Protein AF-A0AAF0Q577-F1 (afdb_monomer)

Foldseek 3Di:
DDDFQLNVLVVVLVPDDDPRVVVVVVVVVPDDPPDDGDGNVNSCVVSCVPPPNPVNVVVVVVVVVPDDDPDPPPDDDDDDDDDDPCPPPDPDPPCPDPPPPPDPDDDDDDDDDDDDDDDDDD

Sequence (122 aa):
MGVTSIEKAELAAYQLKDVAQIWYTLWKSNRPVGEGPIEWGLFNEAFLGRYFPREKRECKVEEFINLRQGSKCSGMTPGTTLRVPEEDPNPWPNKLPRQLEVVHGGSGSASRRHRGLYCLKI

Secondary structure (DSSP, 8-state):
-PPPHHHHHHHHHHH--HHHHHHHHHHHHTSPTT-----HHHHHHHHHHHHS-HHHHHHHHHHHHH----------------------S-SS------------------------------

Organism: Solanum verrucosum (NCBI:txid315347)

InterPro domains:
  IPR005162 Retrotransposon-derived protein PEG10, N-terminal capsid-like domain [PF03732] (11-72)

Radius of gyration: 25.46 Å; Cα contacts (8 Å, |Δi|>4): 25; chains: 1; bounding box: 50×57×68 Å

pLDDT: mean 70.98, std 23.44, range [32.34, 96.19]

Mean predicted aligned error: 17.96 Å

Solvent-accessible surface area (backbone atoms only — not comparable to full-atom values): 8471 Å² total; per-residue (Å²): 139,81,85,50,51,44,56,51,29,51,55,54,56,70,70,43,55,71,72,55,35,56,48,49,55,53,57,59,66,70,50,63,92,83,66,73,82,62,36,33,66,63,48,47,54,57,50,34,60,72,78,48,39,66,69,62,49,50,54,50,50,54,52,57,73,68,56,74,80,75,78,83,71,88,78,80,85,88,91,79,89,75,86,70,83,85,68,80,92,60,98,60,86,88,66,73,81,90,76,80,77,84,78,89,77,82,90,81,93,80,81,89,80,94,81,82,83,85,83,86,81,132

Structure (mmCIF, N/CA/C/O backbone):
data_AF-A0AAF0Q577-F1
#
_entry.id   AF-A0AAF0Q577-F1
#
loop_
_atom_site.group_PDB
_atom_site.id
_atom_site.type_symbol
_atom_site.label_atom_id
_atom_site.label_alt_id
_atom_site.label_comp_id
_atom_site.label_asym_id
_atom_site.label_entity_id
_atom_site.label_seq_id
_atom_site.pdbx_PDB_ins_code
_atom_site.Cartn_x
_atom_site.Cartn_y
_atom_site.Cartn_z
_atom_site.occupancy
_atom_site.B_iso_or_equiv
_atom_site.auth_seq_id
_atom_site.auth_comp_id
_atom_site.auth_asym_id
_atom_site.auth_atom_id
_atom_site.pdbx_PDB_model_num
ATOM 1 N N . MET A 1 1 ? 24.695 -4.016 6.760 1.00 61.31 1 MET A N 1
ATOM 2 C CA . MET A 1 1 ? 24.019 -4.054 5.446 1.00 61.31 1 MET A CA 1
ATOM 3 C C . MET A 1 1 ? 22.535 -3.849 5.700 1.00 61.31 1 MET A C 1
ATOM 5 O O . MET A 1 1 ? 21.970 -4.628 6.455 1.00 61.31 1 MET A O 1
ATOM 9 N N . GLY A 1 2 ? 21.953 -2.744 5.227 1.00 84.00 2 GLY A N 1
ATOM 10 C CA . GLY A 1 2 ? 20.539 -2.409 5.445 1.00 84.00 2 GLY A CA 1
ATOM 11 C C . GLY A 1 2 ? 19.684 -2.777 4.233 1.00 84.00 2 GLY A C 1
ATOM 12 O O . GLY A 1 2 ? 20.202 -2.826 3.124 1.00 84.00 2 GLY A O 1
ATOM 13 N N . VAL A 1 3 ? 18.393 -3.017 4.457 1.00 88.25 3 VAL A N 1
ATOM 14 C CA . VAL A 1 3 ? 17.416 -3.291 3.391 1.00 88.25 3 VAL A CA 1
ATOM 15 C C . VAL A 1 3 ? 17.169 -2.018 2.575 1.00 88.25 3 VAL A C 1
ATOM 17 O O . VAL A 1 3 ? 16.893 -0.955 3.149 1.00 88.25 3 VAL A O 1
ATOM 20 N N . THR A 1 4 ? 17.254 -2.125 1.252 1.00 95.25 4 THR A N 1
ATOM 21 C CA . THR A 1 4 ? 17.011 -1.038 0.292 1.00 95.25 4 THR A CA 1
ATOM 22 C C . THR A 1 4 ? 15.535 -0.616 0.262 1.00 95.25 4 THR A C 1
ATOM 24 O O . THR A 1 4 ? 14.649 -1.318 0.751 1.00 95.25 4 THR A O 1
ATOM 27 N N . SER A 1 5 ? 15.236 0.563 -0.296 1.00 94.19 5 SER A N 1
ATOM 28 C CA . SER A 1 5 ? 13.850 1.041 -0.448 1.00 94.19 5 SER A CA 1
ATOM 29 C C . SER A 1 5 ? 13.003 0.100 -1.311 1.00 94.19 5 SER A C 1
ATOM 31 O O . SER A 1 5 ? 11.820 -0.078 -1.033 1.00 94.19 5 SER A O 1
ATOM 33 N N . ILE A 1 6 ? 13.604 -0.516 -2.326 1.00 94.88 6 ILE A N 1
ATOM 34 C CA . ILE A 1 6 ? 12.935 -1.445 -3.239 1.00 94.88 6 ILE A CA 1
ATOM 35 C C . ILE A 1 6 ? 12.600 -2.745 -2.506 1.00 94.88 6 ILE A C 1
ATOM 37 O O . ILE A 1 6 ? 11.437 -3.139 -2.455 1.00 94.88 6 ILE A O 1
ATOM 41 N N . GLU A 1 7 ? 13.584 -3.353 -1.839 1.00 95.19 7 GLU A N 1
ATOM 42 C CA . GLU A 1 7 ? 13.381 -4.593 -1.078 1.00 95.19 7 GLU A CA 1
ATOM 43 C C . GLU A 1 7 ? 12.312 -4.422 0.016 1.00 95.19 7 GLU A C 1
ATOM 45 O O . GLU A 1 7 ? 11.503 -5.318 0.242 1.00 95.19 7 GLU A O 1
ATOM 50 N N . LYS A 1 8 ? 12.235 -3.252 0.670 1.00 95.50 8 LYS A N 1
ATOM 51 C CA . LYS A 1 8 ? 11.157 -2.956 1.635 1.00 95.50 8 LYS A CA 1
ATOM 52 C C . LYS A 1 8 ? 9.771 -2.999 0.991 1.00 95.50 8 LYS A C 1
ATOM 54 O O . LYS A 1 8 ? 8.848 -3.560 1.581 1.00 95.50 8 LYS A O 1
ATOM 59 N N . ALA A 1 9 ? 9.618 -2.406 -0.192 1.00 94.56 9 ALA A N 1
ATOM 60 C CA . ALA A 1 9 ? 8.350 -2.409 -0.914 1.00 94.56 9 ALA A CA 1
ATOM 61 C C . ALA A 1 9 ? 7.963 -3.821 -1.372 1.00 94.56 9 ALA A C 1
ATOM 63 O O . ALA A 1 9 ? 6.802 -4.207 -1.250 1.00 94.56 9 ALA A O 1
ATOM 64 N N . GLU A 1 10 ? 8.928 -4.610 -1.844 1.00 94.44 10 GLU A N 1
ATOM 65 C CA . GLU A 1 10 ? 8.707 -6.000 -2.251 1.00 94.44 10 GLU A CA 1
ATOM 66 C C . GLU A 1 10 ? 8.298 -6.888 -1.073 1.00 94.44 10 GLU A C 1
ATOM 68 O O . GLU A 1 10 ? 7.319 -7.629 -1.169 1.00 94.44 10 GLU A O 1
ATOM 73 N N . LEU A 1 11 ? 8.983 -6.762 0.067 1.00 94.69 11 LEU A N 1
ATOM 74 C CA . LEU A 1 11 ? 8.634 -7.487 1.289 1.00 94.69 11 LEU A CA 1
ATOM 75 C C . LEU A 1 11 ? 7.233 -7.119 1.785 1.00 94.69 11 LEU A C 1
ATOM 77 O O . LEU A 1 11 ? 6.467 -7.997 2.173 1.00 94.69 11 LEU A O 1
ATOM 81 N N . ALA A 1 12 ? 6.862 -5.838 1.751 1.00 94.81 12 ALA A N 1
ATOM 82 C CA . ALA A 1 12 ? 5.518 -5.421 2.134 1.00 94.81 12 ALA A CA 1
ATOM 83 C C . ALA A 1 12 ? 4.454 -5.954 1.168 1.00 94.81 12 ALA A C 1
ATOM 85 O O . ALA A 1 12 ? 3.416 -6.437 1.619 1.00 94.81 12 ALA A O 1
ATOM 86 N N . ALA A 1 13 ? 4.726 -5.928 -0.139 1.00 94.12 13 ALA A N 1
ATOM 87 C CA . ALA A 1 13 ? 3.845 -6.495 -1.153 1.00 94.12 13 ALA A CA 1
ATOM 88 C C . ALA A 1 13 ? 3.640 -8.007 -0.966 1.00 94.12 13 ALA A C 1
ATOM 90 O O . ALA A 1 13 ? 2.519 -8.487 -1.117 1.00 94.12 13 ALA A O 1
ATOM 91 N N . TYR A 1 14 ? 4.688 -8.741 -0.577 1.00 94.62 14 TYR A N 1
ATOM 92 C CA . TYR A 1 14 ? 4.614 -10.176 -0.284 1.00 94.62 14 TYR A CA 1
ATOM 93 C C . TYR A 1 14 ? 3.680 -10.503 0.892 1.00 94.62 14 TYR A C 1
ATOM 95 O O . TYR A 1 14 ? 3.050 -11.557 0.920 1.00 94.62 14 TYR A O 1
ATOM 103 N N . GLN A 1 15 ? 3.557 -9.589 1.857 1.00 95.38 15 GLN A N 1
ATOM 104 C CA . GLN A 1 15 ? 2.698 -9.768 3.029 1.00 95.38 15 GLN A CA 1
ATOM 105 C C . GLN A 1 15 ? 1.224 -9.422 2.763 1.00 95.38 15 GLN A C 1
ATOM 107 O O . GLN A 1 15 ? 0.373 -9.728 3.604 1.00 95.38 15 GLN A O 1
ATOM 112 N N . LEU A 1 16 ? 0.900 -8.784 1.631 1.00 95.06 16 LEU A N 1
ATOM 113 C CA . LEU A 1 16 ? -0.478 -8.436 1.284 1.00 95.06 16 LEU A CA 1
ATOM 114 C C . LEU A 1 16 ? -1.296 -9.694 0.984 1.00 95.06 16 LEU A C 1
ATOM 116 O O . LEU A 1 16 ? -0.832 -10.620 0.323 1.00 95.06 16 LEU A O 1
ATOM 120 N N . LYS A 1 17 ? -2.548 -9.699 1.445 1.00 94.06 17 LYS A N 1
ATOM 121 C CA . LYS A 1 17 ? -3.507 -10.789 1.233 1.00 94.06 17 LYS A CA 1
ATOM 122 C C . LYS A 1 17 ? -4.845 -10.244 0.751 1.00 94.06 17 LYS A C 1
ATOM 124 O O . LYS A 1 17 ? -5.137 -9.055 0.916 1.00 94.06 17 LYS A O 1
ATOM 129 N N . ASP A 1 18 ? -5.644 -11.123 0.156 1.00 95.50 18 ASP A N 1
ATOM 130 C CA . ASP A 1 18 ? -7.026 -10.864 -0.247 1.00 95.50 18 ASP A CA 1
ATOM 131 C C . ASP A 1 18 ? -7.162 -9.587 -1.101 1.00 95.50 18 ASP A C 1
ATOM 133 O O . ASP A 1 18 ? -6.466 -9.399 -2.102 1.00 95.50 18 ASP A O 1
ATOM 137 N N . VAL A 1 19 ? -8.042 -8.671 -0.689 1.00 94.38 19 VAL A N 1
ATOM 138 C CA . VAL A 1 19 ? -8.335 -7.412 -1.387 1.00 94.38 19 VAL A CA 1
ATOM 139 C C . VAL A 1 19 ? -7.087 -6.539 -1.549 1.00 94.38 19 VAL A C 1
ATOM 141 O O . VAL A 1 19 ? -6.941 -5.863 -2.569 1.00 94.38 19 VAL A O 1
ATOM 144 N N . ALA A 1 20 ? -6.161 -6.573 -0.586 1.00 94.06 20 ALA A N 1
ATOM 145 C CA . ALA A 1 20 ? -4.944 -5.773 -0.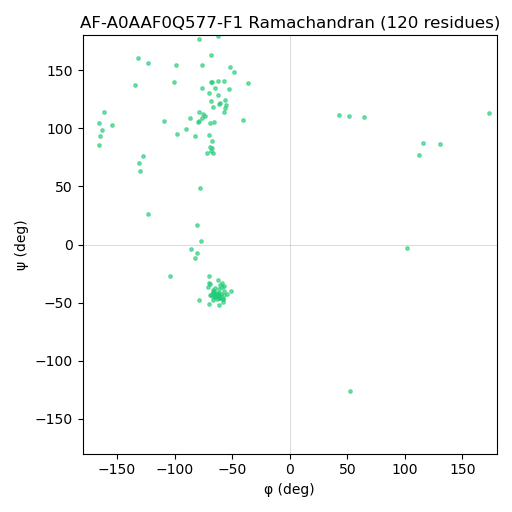650 1.00 94.06 20 ALA A CA 1
ATOM 146 C C . ALA A 1 20 ? -3.968 -6.285 -1.713 1.00 94.06 20 ALA A C 1
ATOM 148 O O . ALA A 1 20 ? -3.354 -5.482 -2.415 1.00 94.06 20 ALA A O 1
ATOM 149 N N . GLN A 1 21 ? -3.880 -7.604 -1.884 1.00 95.12 21 GLN A N 1
ATOM 150 C CA . GLN A 1 21 ? -3.070 -8.206 -2.938 1.00 95.12 21 GLN A CA 1
ATOM 151 C C . GLN A 1 21 ? -3.644 -7.884 -4.324 1.00 95.12 21 GLN A C 1
ATOM 153 O O . GLN A 1 21 ? -2.905 -7.441 -5.201 1.00 95.12 21 GLN A O 1
ATOM 158 N N . ILE A 1 22 ? -4.966 -8.019 -4.500 1.00 95.56 22 ILE A N 1
ATOM 159 C CA . ILE A 1 22 ? -5.658 -7.684 -5.760 1.00 95.56 22 ILE A CA 1
ATOM 160 C C . ILE A 1 22 ? -5.421 -6.216 -6.131 1.00 95.56 22 ILE A C 1
ATOM 162 O O . ILE A 1 22 ? -5.071 -5.903 -7.270 1.00 95.56 22 ILE A O 1
ATOM 166 N N . TRP A 1 23 ? -5.574 -5.312 -5.159 1.00 96.19 23 TRP A N 1
ATOM 167 C CA . TRP A 1 23 ? -5.294 -3.893 -5.353 1.00 96.19 23 TRP A CA 1
ATOM 168 C C . TRP A 1 23 ? -3.848 -3.651 -5.790 1.00 96.19 23 TRP A C 1
ATOM 170 O O . TRP A 1 23 ? -3.633 -2.910 -6.744 1.00 96.19 23 TRP A O 1
ATOM 180 N N . TYR A 1 24 ? -2.867 -4.277 -5.133 1.00 94.94 24 TYR A N 1
ATOM 181 C CA . TYR A 1 24 ? -1.457 -4.077 -5.463 1.00 94.94 24 TYR A CA 1
ATOM 182 C C . TYR A 1 24 ? -1.131 -4.539 -6.886 1.00 94.94 24 TYR A C 1
ATOM 184 O O . TYR A 1 24 ? -0.443 -3.823 -7.611 1.00 94.94 24 TYR A O 1
ATOM 192 N N . THR A 1 25 ? -1.662 -5.686 -7.320 1.00 94.06 25 THR A N 1
ATOM 193 C CA . THR A 1 25 ? -1.478 -6.178 -8.693 1.00 94.06 25 THR A CA 1
ATOM 194 C C . THR A 1 25 ? -2.039 -5.198 -9.722 1.00 94.06 25 THR A C 1
ATOM 196 O O . THR A 1 25 ? -1.342 -4.878 -10.683 1.00 94.06 25 THR A O 1
ATOM 199 N N . LEU A 1 26 ? -3.251 -4.674 -9.498 1.00 95.00 26 LEU A N 1
ATOM 200 C CA . LEU A 1 26 ? -3.882 -3.699 -10.393 1.00 95.00 26 LEU A CA 1
ATOM 201 C C . LEU A 1 26 ? -3.156 -2.346 -10.385 1.00 95.00 26 LEU A C 1
ATOM 203 O O . LEU A 1 26 ? -2.932 -1.732 -11.425 1.00 95.00 26 LEU A O 1
ATOM 207 N N . TRP A 1 27 ? -2.770 -1.866 -9.205 1.00 94.56 27 TRP A N 1
ATOM 208 C CA . TRP A 1 27 ? -2.028 -0.619 -9.065 1.00 94.56 27 TRP A CA 1
ATOM 209 C C . TRP A 1 27 ? -0.668 -0.704 -9.766 1.00 94.56 27 TRP A C 1
ATOM 211 O O . TRP A 1 27 ? -0.303 0.209 -10.503 1.00 94.56 27 TRP A O 1
ATOM 221 N N . LYS A 1 28 ? 0.040 -1.833 -9.622 1.00 91.88 28 LYS A N 1
ATOM 222 C CA . LYS A 1 28 ? 1.309 -2.100 -10.309 1.00 91.88 28 LYS A CA 1
ATOM 223 C C . LYS A 1 28 ? 1.138 -2.220 -11.825 1.00 91.88 28 LYS A C 1
ATOM 225 O O . LYS A 1 28 ? 1.987 -1.707 -12.546 1.00 91.88 28 LYS A O 1
ATOM 230 N N . SER A 1 29 ? 0.069 -2.855 -12.316 1.00 91.69 29 SER A N 1
ATOM 231 C CA . SER A 1 29 ? -0.184 -2.994 -13.761 1.00 91.69 29 SER A CA 1
ATOM 232 C C . SER A 1 29 ? -0.574 -1.684 -14.441 1.00 91.69 29 SER A C 1
ATOM 234 O O . SER A 1 29 ? -0.338 -1.526 -15.632 1.00 91.69 29 SER A O 1
ATOM 236 N N . ASN A 1 30 ? -1.170 -0.752 -13.696 1.00 92.69 30 ASN A N 1
ATOM 237 C CA . ASN A 1 30 ? -1.575 0.553 -14.217 1.00 92.69 30 ASN A CA 1
ATOM 238 C C . ASN A 1 30 ? -0.416 1.558 -14.296 1.00 92.69 30 ASN A C 1
ATOM 240 O O . ASN A 1 30 ? -0.605 2.652 -14.831 1.00 92.69 30 ASN A O 1
ATOM 244 N N . ARG A 1 31 ? 0.768 1.225 -13.761 1.00 91.69 31 ARG A N 1
ATOM 245 C CA . ARG A 1 31 ? 1.950 2.082 -13.902 1.00 91.69 31 ARG A CA 1
ATOM 246 C C . ARG A 1 31 ? 2.404 2.107 -15.369 1.00 91.69 31 ARG A C 1
ATOM 248 O O . ARG A 1 31 ? 2.374 1.065 -16.027 1.00 91.69 31 ARG A O 1
ATOM 255 N N . PRO A 1 32 ? 2.822 3.270 -15.896 1.00 88.88 32 PRO A N 1
ATOM 256 C CA . PRO A 1 32 ? 3.303 3.380 -17.266 1.00 88.88 32 PRO A CA 1
ATOM 257 C C . PRO A 1 32 ? 4.485 2.437 -17.522 1.00 88.88 32 PRO A C 1
ATOM 259 O O . PRO A 1 32 ? 5.376 2.265 -16.687 1.00 88.88 32 PRO A O 1
ATOM 262 N N . VAL A 1 33 ? 4.493 1.826 -18.708 1.00 82.50 33 VAL A N 1
ATOM 263 C CA . VAL 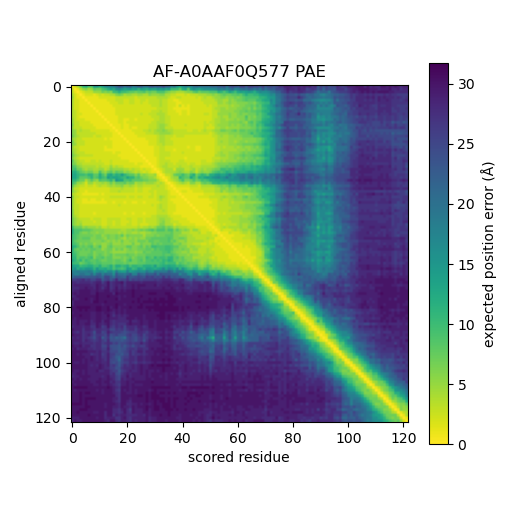A 1 33 ? 5.572 0.934 -19.142 1.00 82.50 33 VAL A CA 1
ATOM 264 C C . VAL A 1 33 ? 6.882 1.722 -19.169 1.00 82.50 33 VAL A C 1
ATOM 266 O O . VAL A 1 33 ? 6.987 2.726 -19.868 1.00 82.50 33 VAL A O 1
ATOM 269 N N . GLY A 1 34 ? 7.875 1.268 -18.404 1.00 79.50 34 GLY A N 1
ATOM 270 C CA . GLY A 1 34 ? 9.178 1.930 -18.281 1.00 79.50 34 GLY A CA 1
ATOM 271 C C . GLY A 1 34 ? 9.366 2.749 -17.002 1.00 79.50 34 GLY A C 1
ATOM 272 O O . GLY A 1 34 ? 10.466 3.247 -16.776 1.00 79.50 34 GLY A O 1
ATOM 273 N N . GLU A 1 35 ? 8.354 2.858 -16.133 1.00 80.00 35 GLU A N 1
ATOM 274 C CA . GLU A 1 35 ? 8.591 3.353 -14.776 1.00 80.00 35 GLU A CA 1
ATOM 275 C C . GLU A 1 35 ? 9.488 2.381 -14.000 1.00 80.00 35 GLU A C 1
ATOM 277 O O . GLU A 1 35 ? 9.295 1.162 -14.031 1.00 80.00 35 GLU A O 1
ATOM 282 N N . GLY A 1 36 ? 10.481 2.935 -13.302 1.00 87.12 36 GLY A N 1
ATOM 283 C CA . GLY A 1 36 ? 11.439 2.164 -12.516 1.00 87.12 36 GLY A CA 1
ATOM 284 C C . GLY A 1 36 ? 10.801 1.365 -11.367 1.00 87.12 36 GLY A C 1
ATOM 285 O O . GLY A 1 36 ? 9.582 1.419 -11.144 1.00 87.12 36 GLY A O 1
ATOM 286 N N . PRO A 1 37 ? 11.625 0.621 -10.605 1.00 91.25 37 PRO A N 1
ATOM 287 C CA . PRO A 1 37 ? 11.166 -0.188 -9.480 1.00 91.25 37 PRO A CA 1
ATOM 288 C C . PRO A 1 37 ? 10.303 0.602 -8.491 1.00 91.25 37 PRO A C 1
ATOM 290 O O . PRO A 1 37 ? 10.429 1.818 -8.349 1.00 91.25 37 PRO A O 1
ATOM 293 N N . ILE A 1 38 ? 9.410 -0.097 -7.792 1.00 94.31 38 ILE A N 1
ATOM 294 C CA . ILE A 1 38 ? 8.567 0.534 -6.776 1.00 94.31 38 ILE A CA 1
ATOM 295 C C . ILE A 1 38 ? 9.426 0.767 -5.537 1.00 94.31 38 ILE A C 1
ATOM 297 O O . ILE A 1 38 ? 9.777 -0.174 -4.829 1.00 94.31 38 ILE A O 1
ATOM 301 N N . GLU A 1 39 ? 9.744 2.024 -5.263 1.00 95.25 39 GLU A N 1
ATOM 302 C CA . GLU A 1 39 ? 10.379 2.397 -4.009 1.00 95.25 39 GLU A CA 1
ATOM 303 C C . GLU A 1 39 ? 9.377 2.397 -2.849 1.00 95.25 39 GLU A C 1
ATOM 305 O O . GLU A 1 39 ? 8.177 2.637 -3.015 1.00 95.25 39 GLU A O 1
ATOM 310 N N . TRP A 1 40 ? 9.896 2.194 -1.639 1.00 95.62 40 TRP A N 1
ATOM 311 C CA . TRP A 1 40 ? 9.122 2.207 -0.398 1.00 95.62 40 TRP A CA 1
ATOM 312 C C . TRP A 1 40 ? 8.236 3.445 -0.213 1.00 95.62 40 TRP A C 1
ATOM 314 O O . TRP A 1 40 ? 7.111 3.317 0.269 1.00 95.62 40 TRP A O 1
ATOM 324 N N . GLY A 1 41 ? 8.725 4.634 -0.585 1.00 94.19 41 GLY A N 1
ATOM 325 C CA . GLY A 1 41 ? 7.966 5.884 -0.466 1.00 94.19 41 GLY A CA 1
ATOM 326 C C . GLY A 1 41 ? 6.686 5.850 -1.300 1.00 94.19 41 GLY A C 1
ATOM 327 O O . GLY A 1 41 ? 5.594 6.010 -0.761 1.00 94.19 41 GLY A O 1
ATOM 328 N N . LEU A 1 42 ? 6.821 5.515 -2.585 1.00 94.62 42 LEU A N 1
ATOM 329 C CA . LEU A 1 42 ? 5.700 5.426 -3.518 1.00 94.62 42 LEU A CA 1
ATOM 330 C C . LEU A 1 42 ? 4.684 4.354 -3.100 1.00 94.62 42 LEU A C 1
ATOM 332 O O . LEU A 1 42 ? 3.476 4.592 -3.131 1.00 94.62 42 LEU A O 1
ATOM 336 N N . PHE A 1 43 ? 5.168 3.179 -2.681 1.00 94.81 43 PHE A N 1
ATOM 337 C CA . PHE A 1 43 ? 4.303 2.120 -2.159 1.00 94.81 43 PHE A CA 1
ATOM 338 C C . PHE A 1 43 ? 3.492 2.599 -0.949 1.00 94.81 43 PHE A C 1
ATOM 340 O O . PHE A 1 43 ? 2.275 2.419 -0.915 1.00 94.81 43 PHE A O 1
ATOM 347 N N . ASN A 1 44 ? 4.150 3.224 0.032 1.00 94.12 44 ASN A N 1
ATOM 348 C CA . ASN A 1 44 ? 3.484 3.696 1.243 1.00 94.12 44 ASN A CA 1
ATOM 349 C C . ASN A 1 44 ? 2.452 4.773 0.966 1.00 94.12 44 ASN A C 1
ATOM 351 O O . ASN A 1 44 ? 1.370 4.726 1.540 1.00 94.12 44 ASN A O 1
ATOM 355 N N . GLU A 1 45 ? 2.768 5.748 0.121 1.00 94.19 45 GLU A N 1
ATOM 356 C CA . GLU A 1 45 ? 1.829 6.819 -0.201 1.00 94.19 45 GLU A CA 1
ATOM 357 C C . GLU A 1 45 ? 0.566 6.262 -0.858 1.00 94.19 45 GLU A C 1
ATOM 359 O O . GLU A 1 45 ? -0.543 6.570 -0.416 1.00 94.19 45 GLU A O 1
ATOM 364 N N . ALA A 1 46 ? 0.719 5.366 -1.838 1.00 93.62 46 ALA A N 1
ATOM 365 C CA . ALA A 1 46 ? -0.409 4.722 -2.501 1.00 93.62 46 ALA A CA 1
ATOM 366 C C . ALA A 1 46 ? -1.218 3.830 -1.542 1.00 93.62 46 ALA A C 1
ATOM 368 O O . ALA A 1 46 ? -2.451 3.882 -1.526 1.00 93.62 46 ALA A O 1
ATOM 369 N N . PHE A 1 47 ? -0.538 3.031 -0.714 1.00 93.75 47 PHE A N 1
ATOM 370 C CA . PHE A 1 47 ? -1.181 2.130 0.241 1.00 93.75 47 PHE A CA 1
ATOM 371 C C . PHE A 1 47 ? -1.932 2.897 1.337 1.00 93.75 47 PHE A C 1
ATOM 373 O O . PHE A 1 47 ? -3.103 2.620 1.607 1.00 93.75 47 PHE A O 1
ATOM 380 N N . LEU A 1 48 ? -1.290 3.896 1.947 1.00 92.00 48 LEU A N 1
ATOM 381 C CA . LEU A 1 48 ? -1.899 4.716 2.992 1.00 92.00 48 LEU A CA 1
ATOM 382 C C . LEU A 1 48 ? -3.033 5.560 2.418 1.00 92.00 48 LEU A C 1
ATOM 384 O O . LEU A 1 48 ? -4.101 5.588 3.011 1.00 92.00 48 LEU A O 1
ATOM 388 N N . GLY A 1 49 ? -2.872 6.158 1.236 1.00 92.00 49 GLY A N 1
ATOM 389 C CA . GLY A 1 49 ? -3.960 6.881 0.576 1.00 92.00 49 GLY A CA 1
ATOM 390 C C . GLY A 1 49 ? -5.205 6.015 0.349 1.00 92.00 49 GLY A C 1
ATOM 391 O O . GLY A 1 49 ? -6.326 6.497 0.493 1.00 92.00 49 GLY A O 1
ATOM 392 N N . ARG A 1 50 ? -5.025 4.719 0.056 1.00 90.75 50 ARG A N 1
ATOM 393 C CA . ARG A 1 50 ? -6.132 3.784 -0.185 1.00 90.75 50 ARG A CA 1
ATOM 394 C C . ARG A 1 50 ? -6.810 3.283 1.092 1.00 90.75 50 ARG A C 1
ATOM 396 O O . ARG A 1 50 ? -8.037 3.242 1.136 1.00 90.75 50 ARG A O 1
ATOM 403 N N . TYR A 1 51 ? -6.035 2.848 2.087 1.00 88.75 51 TYR A N 1
ATOM 404 C CA . TYR A 1 51 ? -6.560 2.136 3.265 1.00 88.75 51 TYR A CA 1
ATOM 405 C C . TYR A 1 51 ? -6.622 2.995 4.528 1.00 88.75 51 TYR A C 1
ATOM 407 O O . TYR A 1 51 ? -7.474 2.773 5.389 1.00 88.75 51 TYR A O 1
ATOM 415 N N . PHE A 1 52 ? -5.754 4.000 4.626 1.00 87.88 52 PHE A N 1
ATOM 416 C CA . PHE A 1 52 ? -5.627 4.886 5.778 1.00 87.88 52 PHE A CA 1
ATOM 417 C C . PHE A 1 52 ? -5.618 6.357 5.331 1.00 87.88 52 PHE A C 1
ATOM 419 O O . PHE A 1 52 ? -4.576 7.022 5.431 1.00 87.88 52 PHE A O 1
ATOM 426 N N . PRO A 1 53 ? -6.769 6.878 4.848 1.00 88.88 53 PRO A N 1
ATOM 427 C CA . PRO A 1 53 ? -6.907 8.284 4.494 1.00 88.88 53 PRO A CA 1
ATOM 428 C C . PRO A 1 53 ? -6.373 9.193 5.598 1.00 88.88 53 PRO A C 1
ATOM 430 O O . PRO A 1 53 ? -6.395 8.842 6.784 1.00 88.88 53 PRO A O 1
ATOM 433 N N . ARG A 1 54 ? -5.848 10.351 5.201 1.00 85.94 54 ARG A N 1
ATOM 434 C CA . ARG A 1 54 ? -5.140 11.265 6.099 1.00 85.94 54 ARG A CA 1
ATOM 435 C C . ARG A 1 54 ? -5.983 11.633 7.319 1.00 85.94 54 ARG A C 1
ATOM 437 O O . ARG A 1 54 ? -5.475 11.552 8.429 1.00 85.94 54 ARG A O 1
ATOM 444 N N . GLU A 1 55 ? -7.265 11.900 7.119 1.00 87.06 55 GLU A N 1
ATOM 445 C CA . GLU A 1 55 ? -8.220 12.290 8.157 1.00 87.06 55 GLU A CA 1
ATOM 446 C C . GLU A 1 55 ? -8.332 11.201 9.230 1.00 87.06 55 GLU A C 1
ATOM 448 O O . GLU A 1 55 ? -8.310 11.470 10.429 1.00 87.06 55 GLU A O 1
ATOM 453 N N . LYS A 1 56 ? -8.379 9.931 8.805 1.00 85.56 56 LYS A N 1
ATOM 454 C CA . LYS A 1 56 ? -8.430 8.789 9.727 1.00 85.56 56 LYS A CA 1
ATOM 455 C C . LYS A 1 56 ? -7.122 8.612 10.492 1.00 85.56 56 LYS A C 1
ATOM 457 O O . LYS A 1 56 ? -7.148 8.196 11.647 1.00 85.56 56 LYS A O 1
ATOM 462 N N . ARG A 1 57 ? -5.983 8.915 9.862 1.00 87.38 57 ARG A N 1
ATOM 463 C CA . ARG A 1 57 ? -4.674 8.882 10.530 1.00 87.38 57 ARG A CA 1
ATOM 464 C C . ARG A 1 57 ? -4.556 10.000 11.561 1.00 87.38 57 ARG A C 1
ATOM 466 O O . ARG A 1 57 ? -4.119 9.727 12.670 1.00 87.38 57 ARG A O 1
ATOM 473 N N . GLU A 1 58 ? -4.986 11.210 11.223 1.00 86.88 58 GLU A N 1
ATOM 474 C CA . GLU A 1 58 ? -4.982 12.368 12.126 1.00 86.88 58 GLU A CA 1
ATOM 475 C C . GLU A 1 58 ? -5.895 12.136 13.334 1.00 86.88 58 GLU A C 1
ATOM 477 O O . GLU A 1 58 ? -5.439 12.262 14.467 1.00 86.88 58 GLU A O 1
ATOM 482 N N . CYS A 1 59 ? -7.119 11.645 13.113 1.00 87.44 59 CYS A N 1
ATOM 483 C CA . CYS A 1 59 ? -8.030 11.270 14.198 1.00 87.44 59 CYS A CA 1
ATOM 484 C C . CYS A 1 59 ? -7.403 10.227 15.143 1.00 87.44 59 CYS A C 1
ATOM 486 O O . CYS A 1 59 ? -7.506 10.335 16.364 1.00 87.44 59 CYS A O 1
ATOM 488 N N . LYS A 1 60 ? -6.674 9.243 14.595 1.00 86.19 60 LYS A N 1
ATOM 489 C CA . LYS A 1 60 ? -5.987 8.236 15.415 1.00 86.19 60 LYS A CA 1
ATOM 490 C C . LYS A 1 60 ? -4.794 8.804 16.186 1.00 86.19 60 LYS A C 1
ATOM 492 O O . LYS A 1 60 ? -4.514 8.338 17.2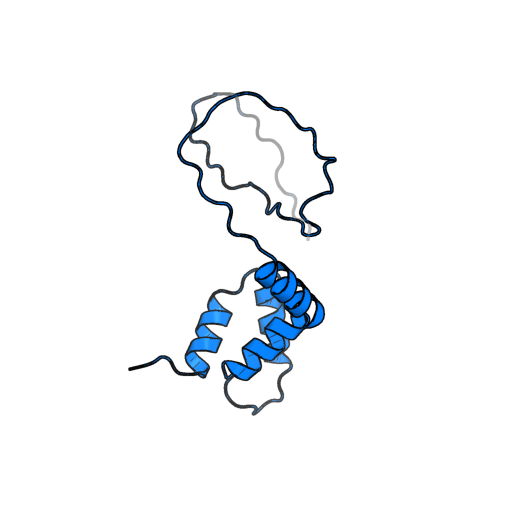88 1.00 86.19 60 LYS A O 1
ATOM 497 N N . VAL A 1 61 ? -4.090 9.789 15.627 1.00 88.50 61 VAL A N 1
ATOM 498 C CA . VAL A 1 61 ? -3.001 10.500 16.316 1.00 88.50 61 VAL A CA 1
ATOM 499 C C . VAL A 1 61 ? -3.550 11.297 17.495 1.00 88.50 61 VAL A C 1
ATOM 501 O O . VAL A 1 61 ? -2.984 11.223 18.582 1.00 88.50 61 VAL A O 1
ATOM 504 N N . GLU A 1 62 ? -4.670 11.997 17.321 1.00 88.31 62 GLU A N 1
ATOM 505 C CA . GLU A 1 62 ? -5.338 12.709 18.416 1.00 88.31 62 GLU A CA 1
ATOM 506 C C . GLU A 1 62 ? -5.807 11.753 19.516 1.00 88.31 62 GLU A C 1
ATOM 508 O O . GLU A 1 62 ? -5.561 12.001 20.696 1.00 88.31 62 GLU A O 1
ATOM 513 N N . GLU A 1 63 ? -6.421 10.625 19.148 1.00 87.7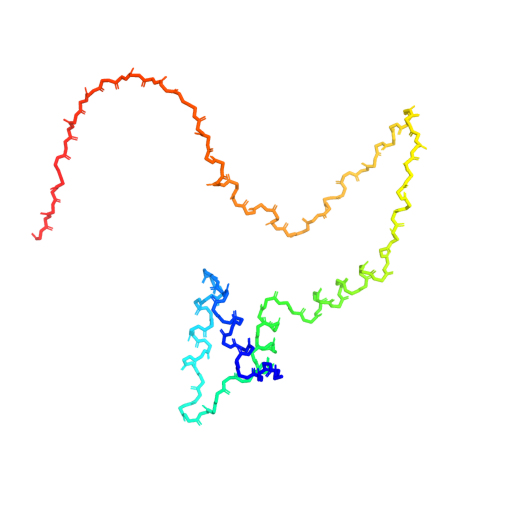5 63 GLU A N 1
ATOM 514 C CA . GLU A 1 63 ? -6.788 9.572 20.102 1.00 87.75 63 GLU A CA 1
ATOM 515 C C . GLU A 1 63 ? -5.553 9.074 20.866 1.00 87.75 63 GLU A C 1
ATOM 517 O O . GLU A 1 63 ? -5.591 8.937 22.087 1.00 87.75 63 GLU A O 1
ATOM 522 N N . PHE A 1 64 ? -4.432 8.862 20.169 1.00 87.94 64 PHE A N 1
ATOM 523 C CA . PHE A 1 64 ? -3.186 8.404 20.779 1.00 87.94 64 PHE A CA 1
ATOM 524 C C . PHE A 1 64 ? -2.563 9.423 21.736 1.00 87.94 64 PHE A C 1
ATOM 526 O O . PHE A 1 64 ? -2.072 9.041 22.794 1.00 87.94 64 PHE A O 1
ATOM 533 N N . ILE A 1 65 ? -2.602 10.713 21.409 1.00 89.19 65 ILE A N 1
ATOM 534 C CA . ILE A 1 65 ? -2.115 11.779 22.296 1.00 89.19 65 ILE A CA 1
ATOM 535 C C . ILE A 1 65 ? -2.973 11.861 23.565 1.00 89.19 65 ILE A C 1
ATOM 537 O O . ILE A 1 65 ? -2.454 12.077 24.659 1.00 89.19 65 ILE A O 1
ATOM 541 N N . ASN A 1 66 ? -4.281 11.648 23.425 1.00 86.00 66 ASN A N 1
ATOM 542 C CA . ASN A 1 66 ? -5.237 11.726 24.526 1.00 86.00 66 ASN A CA 1
ATOM 543 C C . ASN A 1 66 ? -5.368 10.414 25.323 1.00 86.00 66 ASN A C 1
ATOM 545 O O . ASN A 1 66 ? -6.066 10.377 26.342 1.00 86.00 66 ASN A O 1
ATOM 549 N N . LEU A 1 67 ? -4.689 9.339 24.904 1.00 87.44 67 LEU A N 1
ATOM 550 C CA . LEU A 1 67 ? -4.651 8.070 25.629 1.00 87.44 67 LEU A CA 1
ATOM 551 C C . LEU A 1 67 ? -3.928 8.251 26.968 1.00 87.44 67 LEU A C 1
ATOM 553 O O . LEU A 1 67 ? -2.702 8.316 27.056 1.00 87.44 67 LEU A O 1
ATOM 557 N N . ARG A 1 68 ? -4.701 8.263 28.056 1.00 82.88 68 ARG A N 1
ATOM 558 C CA . ARG A 1 68 ? -4.153 8.171 29.410 1.00 82.88 68 ARG A CA 1
ATOM 559 C C . ARG A 1 68 ? -3.804 6.717 29.699 1.00 82.88 68 ARG A C 1
ATOM 561 O O . ARG A 1 68 ? -4.686 5.866 29.788 1.00 82.88 68 ARG A O 1
ATOM 568 N N . GLN A 1 69 ? -2.513 6.433 29.856 1.00 78.75 69 GLN A N 1
ATOM 569 C CA . GLN A 1 69 ? -2.036 5.120 30.282 1.00 78.75 69 GLN A CA 1
ATOM 570 C C . GLN A 1 69 ? -2.678 4.780 31.636 1.00 78.75 69 GLN A C 1
ATOM 572 O O . GLN A 1 69 ? -2.436 5.459 32.634 1.00 78.75 69 GLN A O 1
ATOM 577 N N . GLY A 1 70 ? -3.537 3.759 31.670 1.00 68.44 70 GLY A N 1
ATOM 578 C CA . GLY A 1 70 ? -4.103 3.273 32.922 1.00 68.44 70 GLY A CA 1
ATOM 579 C C . GLY A 1 70 ? -2.970 2.780 33.812 1.00 68.44 70 GLY A C 1
ATOM 580 O O . GLY A 1 70 ? -2.223 1.880 33.423 1.00 68.44 70 GLY A O 1
ATOM 581 N N . SER A 1 71 ? -2.820 3.364 35.000 1.00 62.53 71 SER A N 1
ATOM 582 C CA . SER A 1 71 ? -1.955 2.799 36.029 1.00 62.53 71 SER A CA 1
ATOM 583 C C . SER A 1 71 ? -2.425 1.372 36.277 1.00 62.53 71 SER A C 1
ATOM 585 O O . SER A 1 71 ? -3.574 1.146 36.659 1.00 62.53 71 SER A O 1
ATOM 587 N N . LYS A 1 72 ? -1.552 0.399 36.009 1.00 58.12 72 LYS A N 1
ATOM 588 C CA . LYS A 1 72 ? -1.792 -1.008 36.316 1.00 58.12 72 LYS A CA 1
ATOM 589 C C . LYS A 1 72 ? -1.805 -1.124 37.840 1.00 58.12 72 LYS A C 1
ATOM 591 O O . LYS A 1 72 ? -0.780 -1.402 38.454 1.00 58.12 72 LYS A O 1
ATOM 596 N N . CYS A 1 73 ? -2.949 -0.838 38.455 1.00 48.34 73 CYS A N 1
ATOM 597 C CA . CYS A 1 73 ? -3.168 -1.039 39.878 1.00 48.34 73 CYS A CA 1
ATOM 598 C C . CYS A 1 73 ? -3.200 -2.549 40.120 1.00 48.34 73 CYS A C 1
ATOM 600 O O . CYS A 1 73 ? -4.250 -3.187 40.114 1.00 48.34 73 CYS A O 1
ATOM 602 N N . SER A 1 74 ? -2.016 -3.141 40.276 1.00 54.53 74 SER A N 1
ATOM 603 C CA . SER A 1 74 ? -1.869 -4.436 40.920 1.00 54.53 74 SER A CA 1
ATOM 604 C C . SER A 1 74 ? -2.218 -4.238 42.390 1.00 54.53 74 SER A C 1
ATOM 606 O O . SER A 1 74 ? -1.357 -3.902 43.195 1.00 54.53 74 SER A O 1
ATOM 608 N N . GLY A 1 75 ? -3.499 -4.389 42.711 1.00 56.09 75 GLY A N 1
ATOM 609 C CA . GLY A 1 75 ? -3.996 -4.395 44.081 1.00 56.09 75 GLY A CA 1
ATOM 610 C C . GLY A 1 75 ? -5.179 -3.462 44.288 1.00 56.09 75 GLY A C 1
ATOM 611 O O . GLY A 1 75 ? -4.987 -2.321 44.681 1.00 56.09 75 GLY A O 1
ATOM 612 N N . MET A 1 76 ? -6.392 -3.959 44.028 1.00 37.41 76 MET A N 1
ATOM 613 C CA . MET A 1 76 ? -7.506 -3.981 44.994 1.00 37.41 76 MET A CA 1
ATOM 614 C C . MET A 1 76 ? -8.801 -4.465 44.316 1.00 37.41 76 MET A C 1
ATOM 616 O O . MET A 1 76 ? -9.369 -3.810 43.449 1.00 37.41 76 MET A O 1
ATOM 620 N N . THR A 1 77 ? -9.262 -5.641 44.735 1.00 41.97 77 THR A N 1
ATOM 621 C CA . THR A 1 77 ? -10.659 -6.116 44.673 1.00 41.97 77 THR A CA 1
ATOM 622 C C . THR A 1 77 ? -11.485 -5.490 45.815 1.00 41.97 77 THR A C 1
ATOM 624 O O . THR A 1 77 ? -10.870 -5.004 46.763 1.00 41.97 77 THR A O 1
ATOM 627 N N . PRO A 1 78 ? -12.809 -5.721 45.931 1.00 47.59 78 PRO A N 1
ATOM 628 C CA . PRO A 1 78 ? -13.882 -5.697 44.937 1.00 47.59 78 PRO A CA 1
ATOM 629 C C . PRO A 1 78 ? -15.005 -4.706 45.344 1.00 47.59 78 PRO A C 1
ATOM 631 O O . PRO A 1 78 ? -15.247 -4.471 46.524 1.00 47.59 78 PRO A O 1
ATOM 634 N N . GLY A 1 79 ? -15.776 -4.213 44.371 1.00 51.19 79 GLY A N 1
ATOM 635 C CA . GLY A 1 79 ? -17.114 -3.670 44.638 1.00 51.19 79 GLY A CA 1
ATOM 636 C C . GLY A 1 79 ? -17.269 -2.166 44.442 1.00 51.19 79 GLY A C 1
ATOM 637 O O . GLY A 1 79 ? -17.389 -1.417 45.399 1.00 51.19 79 GLY A O 1
ATOM 638 N N . THR A 1 80 ? -17.374 -1.727 43.190 1.00 46.22 80 THR A N 1
ATOM 639 C CA . THR A 1 80 ? -18.242 -0.600 42.810 1.00 46.22 80 THR A CA 1
ATOM 640 C C . THR A 1 80 ? -18.608 -0.782 41.339 1.00 46.22 80 THR A C 1
ATOM 642 O O . THR A 1 80 ? -17.793 -0.554 40.449 1.00 46.22 80 THR A O 1
ATOM 645 N N . THR A 1 81 ? -19.830 -1.247 41.079 1.00 49.09 81 THR A N 1
ATOM 646 C CA . THR A 1 81 ? -20.395 -1.329 39.726 1.00 49.09 81 THR A CA 1
ATOM 647 C C . THR A 1 81 ? -20.941 0.044 39.348 1.00 49.09 81 THR A C 1
ATOM 649 O O . THR A 1 81 ? -22.087 0.361 39.657 1.00 49.09 81 THR A O 1
ATOM 652 N N . LEU A 1 82 ? -20.134 0.861 38.671 1.00 44.78 82 LEU A N 1
ATOM 653 C CA . LEU A 1 82 ? -20.640 1.972 37.867 1.00 44.78 82 LEU A CA 1
ATOM 654 C C . LEU A 1 82 ? -20.961 1.426 36.473 1.00 44.78 82 LEU A C 1
ATOM 656 O O . LEU A 1 82 ? -20.059 1.081 35.712 1.00 44.78 82 LEU A O 1
ATOM 660 N N . ARG A 1 83 ? -22.254 1.316 36.147 1.00 53.03 83 ARG A N 1
ATOM 661 C CA . ARG A 1 83 ? -22.695 1.114 34.762 1.00 53.03 83 ARG A CA 1
ATOM 662 C C . ARG A 1 83 ? -22.416 2.402 33.988 1.00 53.03 83 ARG A C 1
ATOM 664 O O . ARG A 1 83 ? -23.130 3.386 34.153 1.00 53.03 83 ARG A O 1
ATOM 671 N N . VAL A 1 84 ? -21.370 2.378 33.174 1.00 46.91 84 VAL A N 1
ATOM 672 C CA . VAL A 1 84 ? -21.141 3.357 32.107 1.00 46.91 84 VAL A CA 1
ATOM 673 C C . VAL A 1 84 ? -22.096 3.003 30.955 1.00 46.91 84 VAL A C 1
ATOM 675 O O . VAL A 1 84 ? -22.217 1.811 30.658 1.00 46.91 84 VAL A O 1
ATOM 678 N N . PRO A 1 85 ? -22.805 3.968 30.336 1.00 45.12 85 PRO A N 1
ATOM 679 C CA . PRO A 1 85 ? -23.531 3.721 29.095 1.00 45.12 85 PR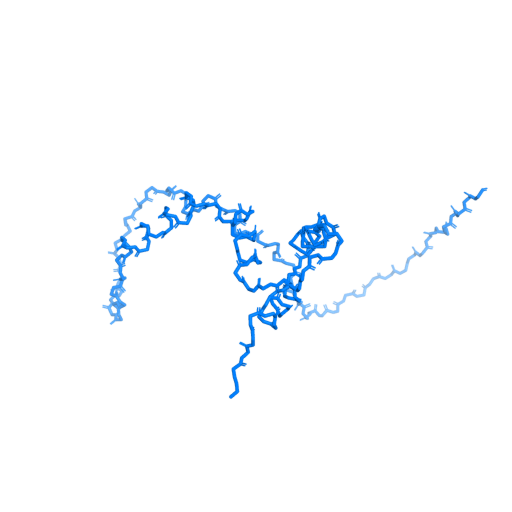O A CA 1
ATOM 680 C C . PRO A 1 85 ? -22.553 3.174 28.053 1.00 45.12 85 PRO A C 1
ATOM 682 O O . PRO A 1 85 ? -21.496 3.759 27.823 1.00 45.12 85 PRO A O 1
ATOM 685 N N . GLU A 1 86 ? -22.876 2.010 27.501 1.00 54.62 86 GLU A N 1
ATOM 686 C CA . GLU A 1 86 ? -22.110 1.336 26.457 1.00 54.62 86 GLU A CA 1
ATOM 687 C C . GLU A 1 86 ? -22.213 2.154 25.161 1.00 54.62 86 GLU A C 1
ATOM 689 O O . GLU A 1 86 ? -23.040 1.886 24.299 1.00 54.62 86 GLU A O 1
ATOM 694 N N . GLU A 1 87 ? -21.409 3.211 25.059 1.00 53.97 87 GLU A N 1
ATOM 695 C CA . GLU A 1 87 ? -21.115 3.866 23.789 1.00 53.97 87 GLU A CA 1
ATOM 696 C C . GLU A 1 87 ? -20.168 2.931 23.028 1.00 53.97 87 GLU A C 1
ATOM 698 O O . GLU A 1 87 ? -19.034 2.695 23.460 1.00 53.97 87 GLU A O 1
ATOM 703 N N . ASP A 1 88 ? -20.682 2.343 21.946 1.00 51.41 88 ASP A N 1
ATOM 704 C CA . ASP A 1 88 ? -20.035 1.341 21.095 1.00 51.41 88 ASP A CA 1
ATOM 705 C C . ASP A 1 88 ? -18.544 1.667 20.851 1.00 51.41 88 ASP A C 1
ATOM 707 O O . ASP A 1 88 ? -18.215 2.583 20.087 1.00 51.41 88 ASP A O 1
ATOM 711 N N . PRO A 1 89 ? -17.593 0.936 21.466 1.00 65.00 89 PRO A N 1
ATOM 712 C CA . PRO A 1 89 ? -16.200 1.371 21.533 1.00 65.00 89 PRO A CA 1
ATOM 713 C C . PRO A 1 89 ? -15.408 1.091 20.250 1.00 65.00 89 PRO A C 1
ATOM 715 O O . PRO A 1 89 ? -14.175 1.088 20.276 1.00 65.00 89 PRO A O 1
ATOM 718 N N . ASN A 1 90 ? -16.066 0.815 19.119 1.00 49.25 90 ASN A N 1
ATOM 719 C CA . ASN A 1 90 ? -15.355 0.634 17.862 1.00 49.25 90 ASN A CA 1
ATOM 720 C C . ASN A 1 90 ? -16.249 0.767 16.610 1.00 49.25 90 ASN A C 1
ATOM 722 O O . ASN A 1 90 ? -17.042 -0.132 16.340 1.00 49.25 90 ASN A O 1
ATOM 726 N N . PRO A 1 91 ? -16.056 1.793 15.759 1.00 50.75 91 PRO A N 1
ATOM 727 C CA . PRO A 1 91 ? -16.737 1.898 14.464 1.00 50.75 91 PRO A CA 1
ATOM 728 C C . PRO A 1 91 ? -16.146 0.975 13.380 1.00 50.75 91 PRO A C 1
ATOM 730 O O . PRO A 1 91 ? -16.576 1.009 12.226 1.00 50.75 91 PRO A O 1
ATOM 733 N N . TRP A 1 92 ? -15.146 0.154 13.709 1.00 49.34 92 TRP A N 1
ATOM 734 C CA . TRP A 1 92 ? -14.559 -0.812 12.784 1.00 49.34 92 TRP A CA 1
ATOM 735 C C . TRP A 1 92 ? -15.101 -2.220 13.045 1.00 49.34 92 TRP A C 1
ATOM 737 O O . TRP A 1 92 ? -15.176 -2.629 14.204 1.00 49.34 92 TRP A O 1
ATOM 747 N N . PRO A 1 93 ? -15.393 -3.022 12.003 1.00 42.44 93 PRO A N 1
ATOM 748 C CA . PRO A 1 93 ? -15.793 -4.414 12.162 1.00 42.44 93 PRO A CA 1
ATOM 749 C C . PRO A 1 93 ? -14.578 -5.246 12.596 1.00 42.44 93 PRO A C 1
ATOM 751 O O . PRO A 1 93 ? -13.955 -5.956 11.814 1.00 42.44 93 PRO A O 1
ATOM 754 N N . ASN A 1 94 ? -14.214 -5.183 13.872 1.00 51.81 94 ASN A N 1
ATOM 755 C CA . ASN A 1 94 ? -13.198 -6.025 14.504 1.00 51.81 94 ASN A CA 1
ATOM 756 C C . ASN A 1 94 ? -13.748 -7.427 14.820 1.00 51.81 94 ASN A C 1
ATOM 758 O O . ASN A 1 94 ? -13.584 -7.972 15.913 1.00 51.81 94 ASN A O 1
ATOM 762 N N . LYS A 1 95 ? -14.396 -8.032 13.829 1.00 45.50 95 LYS A N 1
ATOM 763 C CA . LYS A 1 95 ? -14.719 -9.453 13.783 1.00 45.50 95 LYS A CA 1
ATOM 764 C C . LYS A 1 95 ? -14.201 -9.967 12.443 1.00 45.50 95 LYS A C 1
ATOM 766 O O . LYS A 1 95 ? -14.967 -10.202 11.516 1.00 45.50 95 LYS A O 1
ATOM 771 N N . LEU A 1 96 ? -12.883 -10.155 12.342 1.00 42.62 96 LEU A N 1
ATOM 772 C CA . LEU A 1 96 ? -12.389 -11.201 11.447 1.00 42.62 96 LEU A CA 1
ATOM 773 C C . LEU A 1 96 ? -13.126 -12.494 11.848 1.00 42.62 96 LEU A C 1
ATOM 775 O O . LEU A 1 96 ? -13.250 -12.743 13.055 1.00 42.62 96 LEU A O 1
ATOM 779 N N . PRO A 1 97 ? -13.671 -13.285 10.906 1.00 35.12 97 PRO A N 1
ATOM 780 C CA . PRO A 1 97 ? -14.374 -14.506 11.263 1.00 35.12 97 PRO A CA 1
ATOM 781 C C . PRO A 1 97 ? -13.454 -15.392 12.109 1.00 35.12 97 PRO A C 1
ATOM 783 O O . PRO A 1 97 ? -12.378 -15.794 11.664 1.00 35.12 97 PRO A O 1
ATOM 786 N N . ARG A 1 98 ? -13.874 -15.696 13.343 1.00 40.62 98 ARG A N 1
ATOM 787 C CA . ARG A 1 98 ? -13.263 -16.737 14.180 1.00 40.62 98 ARG A CA 1
ATOM 788 C C . ARG A 1 98 ? -13.520 -18.105 13.533 1.00 40.62 98 ARG A C 1
ATOM 790 O O . ARG A 1 98 ? -14.444 -18.811 13.925 1.00 40.62 98 ARG A O 1
ATOM 797 N N . GLN A 1 99 ? -12.762 -18.465 12.503 1.00 38.25 99 GLN A N 1
ATOM 798 C CA . GLN A 1 99 ? -12.878 -19.770 11.835 1.00 38.25 99 GLN A CA 1
ATOM 799 C C . GLN A 1 99 ? -11.566 -20.556 11.811 1.00 38.25 99 GLN A C 1
ATOM 801 O O . GLN A 1 99 ? -11.386 -21.440 10.983 1.00 38.25 99 GLN A O 1
ATOM 806 N N . LEU A 1 100 ? -10.677 -20.317 12.775 1.00 41.62 100 LEU A N 1
ATOM 807 C CA . LEU A 1 100 ? -9.652 -21.307 13.091 1.00 41.62 100 LEU A CA 1
ATOM 808 C C . LEU A 1 100 ? -9.601 -21.590 14.589 1.00 41.62 100 LEU A C 1
ATOM 810 O O . LEU A 1 100 ? -8.599 -21.351 15.251 1.00 41.62 100 LEU A O 1
ATOM 814 N N . GLU A 1 101 ? -10.700 -22.128 15.114 1.00 37.19 101 GLU A N 1
ATOM 815 C CA . GLU A 1 101 ? -10.597 -23.055 16.238 1.00 37.19 101 GLU A CA 1
ATOM 816 C C . GLU A 1 101 ? -10.667 -24.468 15.659 1.00 37.19 101 GLU A C 1
ATOM 818 O O . GLU A 1 101 ? -11.735 -25.003 15.367 1.00 37.19 101 GLU A O 1
ATOM 823 N N . VAL A 1 102 ? -9.491 -25.053 15.425 1.00 39.06 102 VAL A N 1
ATOM 824 C CA . VAL A 1 102 ? -9.356 -26.494 15.213 1.00 39.06 102 VAL A CA 1
ATOM 825 C C . VAL A 1 102 ? -9.639 -27.151 16.559 1.00 39.06 102 VAL A C 1
ATOM 827 O O . VAL A 1 102 ? -8.755 -27.256 17.409 1.00 39.06 102 VAL A O 1
ATOM 830 N N . VAL A 1 103 ? -10.890 -27.560 16.774 1.00 36.50 103 VAL A N 1
ATOM 831 C CA . VAL A 1 103 ? -11.237 -28.414 17.907 1.00 36.50 103 VAL A CA 1
ATOM 832 C C . VAL A 1 103 ? -10.854 -29.849 17.538 1.00 36.50 103 VAL A C 1
ATOM 834 O O . VAL A 1 103 ? -11.472 -30.503 16.701 1.00 36.50 103 VAL A O 1
ATOM 837 N N . HIS A 1 104 ? -9.766 -30.337 18.126 1.00 38.12 104 HIS A N 1
ATOM 838 C CA . HIS A 1 104 ? -9.485 -31.766 18.155 1.00 38.12 104 HIS A CA 1
ATOM 839 C C . HIS A 1 104 ? -10.355 -32.376 19.256 1.00 38.12 104 HIS A C 1
ATOM 841 O O . HIS A 1 104 ? -10.088 -32.178 20.438 1.00 38.12 104 HIS A O 1
ATOM 847 N N . GLY A 1 105 ? -11.412 -33.093 18.871 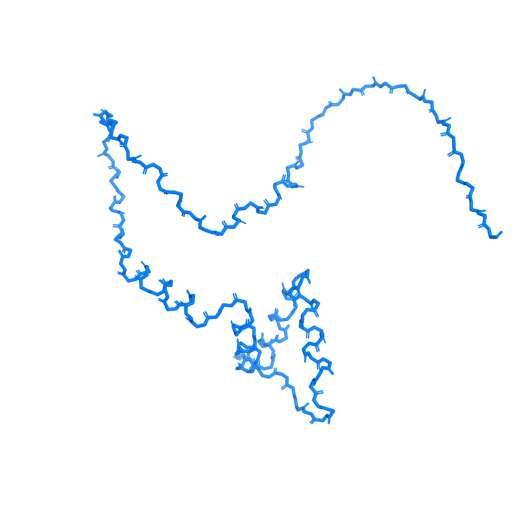1.00 32.75 105 GLY A N 1
ATOM 848 C CA . GLY A 1 105 ? -12.317 -33.721 19.831 1.00 32.75 105 GLY A CA 1
ATOM 849 C C . GLY A 1 105 ? -13.247 -34.765 19.216 1.00 32.75 105 GLY A C 1
ATOM 850 O O . GLY A 1 105 ? -14.377 -34.452 18.879 1.00 32.75 105 GLY A O 1
ATOM 851 N N . GLY A 1 106 ? -12.751 -36.002 19.108 1.00 32.34 106 GLY A N 1
ATOM 852 C CA . GLY A 1 106 ? -13.474 -37.226 19.486 1.00 32.34 106 GLY A CA 1
ATOM 853 C C . GLY A 1 106 ? -14.752 -37.649 18.744 1.00 32.34 106 GLY A C 1
ATOM 854 O O . GLY A 1 106 ? -15.828 -37.132 18.995 1.00 32.34 106 GLY A O 1
ATOM 855 N N . SER A 1 107 ? -14.609 -38.736 17.975 1.00 41.47 107 SER A N 1
ATOM 856 C CA . SER A 1 107 ? -15.492 -39.920 17.886 1.00 41.47 107 SER A CA 1
ATOM 857 C C . SER A 1 107 ? -17.022 -39.737 17.852 1.00 41.47 107 SER A C 1
ATOM 859 O O . SER A 1 107 ? -17.668 -39.488 18.866 1.00 41.47 107 SER A O 1
ATOM 861 N N . GLY A 1 108 ? -17.619 -40.047 16.697 1.00 33.09 108 GLY A N 1
ATOM 862 C CA . GLY A 1 108 ? -19.059 -40.253 16.543 1.00 33.09 108 GLY A CA 1
ATOM 863 C C . GLY A 1 108 ? -19.382 -40.951 15.222 1.00 33.09 108 GLY A C 1
ATOM 864 O O . GLY A 1 108 ? -19.500 -40.316 14.180 1.00 33.09 108 GLY A O 1
ATOM 865 N N . SER A 1 109 ? -19.485 -42.277 15.257 1.00 42.47 109 SER A N 1
AT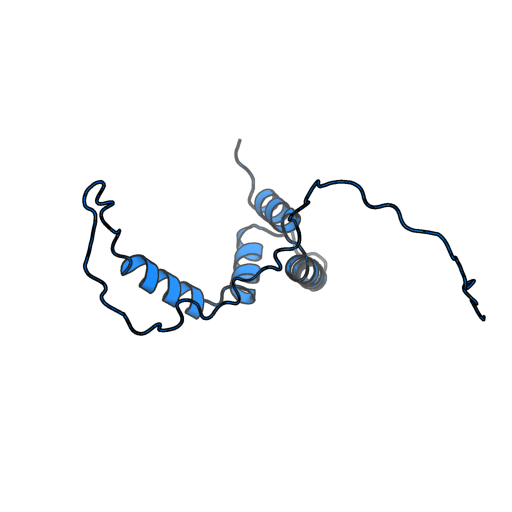OM 866 C CA . SER A 1 109 ? -19.915 -43.133 14.147 1.00 42.47 109 SER A CA 1
ATOM 867 C C . SER A 1 109 ? -21.353 -42.826 13.713 1.00 42.47 109 SER A C 1
ATOM 869 O O . SER A 1 109 ? -22.246 -42.917 14.547 1.00 42.47 109 SER A O 1
ATOM 871 N N . ALA A 1 110 ? -21.611 -42.601 12.417 1.00 35.22 110 ALA A N 1
ATOM 872 C CA . ALA A 1 110 ? -22.916 -42.893 11.803 1.00 35.22 110 ALA A CA 1
ATOM 873 C C . ALA A 1 110 ? -22.884 -42.887 10.259 1.00 35.22 110 ALA A C 1
ATOM 875 O O . ALA A 1 110 ? -22.886 -41.854 9.605 1.00 35.22 110 ALA A O 1
ATOM 876 N N . SER A 1 111 ? -22.912 -44.102 9.713 1.00 38.31 111 SER A N 1
ATOM 877 C CA . SER A 1 111 ? -23.721 -44.574 8.578 1.00 38.31 111 SER A CA 1
ATOM 878 C C . SER A 1 111 ? -23.764 -43.817 7.234 1.00 38.31 111 SER A C 1
ATOM 880 O O . SER A 1 111 ? -24.436 -42.809 7.038 1.00 38.31 111 SER A O 1
ATOM 882 N N . ARG A 1 112 ? -23.151 -44.489 6.252 1.00 43.03 112 ARG A N 1
ATOM 883 C CA . ARG A 1 112 ? -23.336 -44.414 4.794 1.00 43.03 112 ARG A CA 1
ATOM 884 C C . ARG A 1 112 ? -24.789 -44.193 4.345 1.00 43.03 112 ARG A C 1
ATOM 886 O O . ARG A 1 112 ? -25.665 -44.951 4.747 1.00 43.03 112 ARG A O 1
ATOM 893 N N . ARG A 1 113 ? -24.966 -43.329 3.333 1.00 40.81 113 ARG A N 1
ATOM 894 C CA . ARG A 1 113 ? -25.650 -43.619 2.048 1.00 40.81 113 ARG A CA 1
ATOM 895 C C . ARG A 1 113 ? -25.272 -42.545 1.012 1.00 4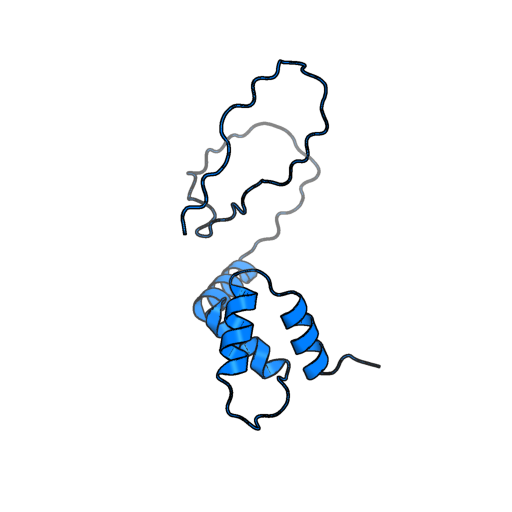0.81 113 ARG A C 1
ATOM 897 O O . ARG A 1 113 ? -25.839 -41.461 0.986 1.00 40.81 113 ARG A O 1
ATOM 904 N N . HIS A 1 114 ? -24.307 -42.875 0.153 1.00 37.19 114 HIS A N 1
ATOM 905 C CA . HIS A 1 114 ? -23.968 -42.117 -1.055 1.00 37.19 114 HIS A CA 1
ATOM 906 C C . HIS A 1 114 ? -25.122 -42.236 -2.068 1.00 37.19 114 HIS A C 1
ATOM 908 O O . HIS A 1 114 ? -25.479 -43.342 -2.472 1.00 37.19 114 HIS A O 1
ATOM 914 N N . ARG A 1 115 ? -25.688 -41.111 -2.508 1.00 43.44 115 ARG A N 1
ATOM 915 C CA . ARG A 1 115 ? -26.448 -41.005 -3.762 1.00 43.44 115 ARG A CA 1
ATOM 916 C C . ARG A 1 115 ? -25.990 -39.755 -4.500 1.00 43.44 115 ARG A C 1
ATOM 918 O O . ARG A 1 115 ? -25.885 -38.703 -3.883 1.00 43.44 115 ARG A O 1
ATOM 925 N N . GLY A 1 116 ? -25.816 -39.885 -5.812 1.00 44.06 116 GLY A N 1
ATOM 926 C CA . GLY A 1 116 ? -25.886 -38.759 -6.741 1.00 44.06 116 GLY A CA 1
ATOM 927 C C . GLY A 1 116 ? -24.581 -38.467 -7.456 1.00 44.06 116 GLY A C 1
ATOM 928 O O . GLY A 1 116 ? -23.799 -37.646 -7.001 1.00 44.06 116 GLY A O 1
ATOM 929 N N . LEU A 1 117 ? -24.382 -39.145 -8.586 1.00 46.72 117 LEU A N 1
ATOM 930 C CA . LEU A 1 117 ? -23.374 -38.825 -9.587 1.00 46.72 117 LEU A CA 1
ATOM 931 C C . LEU A 1 117 ? -23.628 -37.434 -10.186 1.00 46.72 117 LEU A C 1
ATOM 933 O O . LEU A 1 117 ? -24.763 -37.059 -10.470 1.00 46.72 117 LEU A O 1
ATOM 937 N N . TYR A 1 118 ? -22.540 -36.710 -10.406 1.00 37.81 118 TYR A N 1
ATOM 938 C CA . TYR A 1 118 ? -22.463 -35.439 -11.112 1.00 37.81 118 TYR A CA 1
ATOM 939 C C . TYR A 1 118 ? -22.793 -35.659 -12.599 1.00 37.81 118 TYR A C 1
ATOM 941 O O . TYR A 1 118 ? -22.075 -36.381 -13.289 1.00 37.81 118 TYR A O 1
ATOM 949 N N . CYS A 1 119 ? -23.860 -35.041 -13.109 1.00 41.38 119 CYS A N 1
ATOM 950 C CA . CYS A 1 119 ? -24.085 -34.917 -14.550 1.00 41.38 119 CYS A CA 1
ATOM 951 C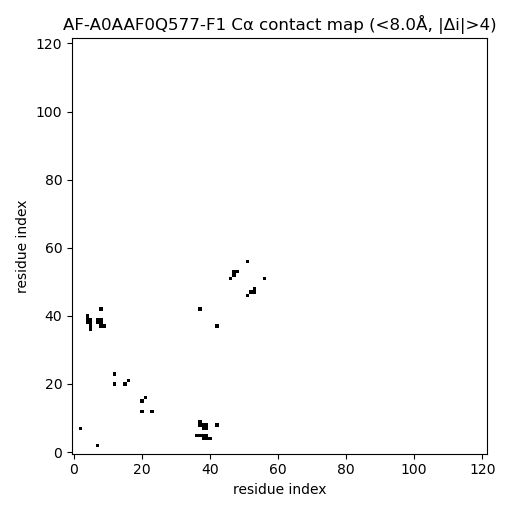 C . CYS A 1 119 ? -23.445 -33.618 -15.052 1.00 41.38 119 CYS A C 1
ATOM 953 O O . CYS A 1 119 ? -24.032 -32.545 -14.940 1.00 41.38 119 CYS A O 1
ATOM 955 N N . LEU A 1 120 ? -22.248 -33.741 -15.628 1.00 44.41 120 LEU A N 1
ATOM 956 C CA . LEU A 1 120 ? -21.676 -32.764 -16.549 1.00 44.41 120 LEU A CA 1
ATOM 957 C C . LEU A 1 120 ? -22.393 -32.940 -17.896 1.00 44.41 120 LEU A C 1
ATOM 959 O O . LEU A 1 120 ? -22.278 -33.993 -18.522 1.00 44.41 120 LEU A O 1
ATOM 963 N N . LYS A 1 121 ? -23.183 -31.949 -18.309 1.00 43.41 121 LYS A N 1
ATOM 964 C CA . LYS A 1 121 ? -23.829 -31.923 -19.624 1.00 43.41 121 LYS A CA 1
ATOM 965 C C . LYS A 1 121 ? -23.128 -30.840 -20.440 1.00 43.41 121 LYS A C 1
ATOM 967 O O . LYS A 1 121 ? -23.250 -29.662 -20.115 1.00 43.41 121 LYS A O 1
ATOM 972 N N . ILE A 1 122 ? -22.314 -31.293 -21.391 1.00 52.50 122 ILE A N 1
ATOM 973 C CA . ILE A 1 122 ? -21.822 -30.511 -22.532 1.00 52.50 122 ILE A CA 1
ATOM 974 C C . ILE A 1 122 ? -22.965 -30.442 -23.547 1.00 52.50 122 ILE A C 1
ATOM 976 O O . ILE A 1 122 ? -23.693 -31.462 -23.651 1.00 52.50 122 ILE A O 1
#